Protein AF-A0A501XW94-F1 (afdb_monomer_lite)

Secondary structure (DSSP, 8-state):
---EEEEEESS---HHHHHHHIIIII--S-EEEEE-SSTTEEEEEEE-TTS-EEEEEEEEEE---GGGGGGT-SSEEEEEEE-SHHHHHHHHHHHHTTT-EEESSTTSPPEEPP-

pLDDT: mean 83.93, std 10.68, range [47.69, 95.0]

Radius of gyration: 12.84 Å; chains: 1; bounding box: 30×31×33 Å

Foldseek 3Di:
DFWKKKKKFLDQDDPVRLQVLCCPQQNFPGKDWDDDPDNQWIWIWTAHPVRHIFIKIKRRACCPDPVCVVVVRRGIIMIIGGQDPVNNVSNLSSQQVRQMWIDNGPPGDIDGHHD

Structure (mmCIF, N/CA/C/O backbone):
data_AF-A0A501XW94-F1
#
_entry.id   AF-A0A501XW94-F1
#
loop_
_atom_site.group_PDB
_atom_site.id
_atom_site.type_symbol
_atom_site.label_atom_id
_atom_site.label_alt_id
_atom_site.label_comp_id
_atom_site.label_asym_id
_atom_site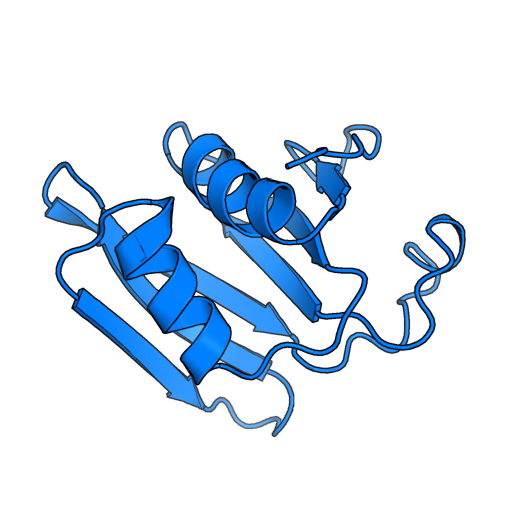.label_entity_id
_atom_site.label_seq_id
_atom_site.pdbx_PDB_ins_code
_atom_site.Cartn_x
_atom_site.Cartn_y
_atom_site.Cartn_z
_atom_site.occupancy
_atom_site.B_iso_or_equiv
_atom_site.auth_seq_id
_atom_site.auth_comp_id
_atom_site.auth_asym_id
_atom_site.auth_atom_id
_atom_site.pdbx_PDB_model_num
ATOM 1 N N . MET A 1 1 ? 7.518 19.339 -2.573 1.00 47.69 1 MET A N 1
ATOM 2 C CA . MET A 1 1 ? 7.553 17.882 -2.785 1.00 47.69 1 MET A CA 1
ATOM 3 C C . MET A 1 1 ? 7.791 17.266 -1.427 1.00 47.69 1 MET A C 1
ATOM 5 O O . MET A 1 1 ? 8.804 17.594 -0.820 1.00 47.69 1 MET A O 1
ATOM 9 N N . GLY A 1 2 ? 6.801 16.547 -0.899 1.00 67.06 2 GLY A N 1
ATOM 10 C CA . GLY A 1 2 ? 6.987 15.739 0.305 1.00 67.06 2 GLY A CA 1
ATOM 11 C C . GLY A 1 2 ? 7.759 14.473 -0.056 1.00 67.06 2 GLY A C 1
ATOM 12 O O . GLY A 1 2 ? 7.734 14.061 -1.213 1.00 67.06 2 GLY A O 1
ATOM 13 N N . LEU A 1 3 ? 8.472 13.902 0.911 1.00 83.81 3 LEU A N 1
ATOM 14 C CA . LEU A 1 3 ? 9.028 12.559 0.765 1.00 83.81 3 LEU A CA 1
ATOM 15 C C . LEU A 1 3 ? 7.862 11.561 0.758 1.00 83.81 3 LEU A C 1
ATOM 17 O O . LEU A 1 3 ? 6.886 11.765 1.479 1.00 83.81 3 LEU A O 1
ATOM 21 N N . GLU A 1 4 ? 7.967 10.493 -0.028 1.00 88.88 4 GLU A N 1
ATOM 22 C CA . GLU A 1 4 ? 6.927 9.465 -0.130 1.00 88.88 4 GLU A CA 1
ATOM 23 C C . GLU A 1 4 ? 7.491 8.073 0.128 1.00 88.88 4 GLU A C 1
ATOM 25 O O . GLU A 1 4 ? 8.434 7.653 -0.544 1.00 88.88 4 GLU A O 1
ATOM 30 N N . THR A 1 5 ? 6.871 7.331 1.041 1.00 91.19 5 THR A N 1
ATOM 31 C CA . THR A 1 5 ? 7.135 5.901 1.221 1.00 91.19 5 THR A CA 1
ATOM 32 C C . THR A 1 5 ? 6.398 5.127 0.140 1.00 91.19 5 THR A C 1
ATOM 34 O O . THR A 1 5 ? 5.197 5.319 -0.046 1.00 91.19 5 THR A O 1
ATOM 37 N N . GLN A 1 6 ? 7.092 4.225 -0.553 1.00 91.62 6 GLN A N 1
ATOM 38 C CA . GLN A 1 6 ? 6.536 3.563 -1.731 1.00 91.62 6 GLN A CA 1
ATOM 39 C C . GLN A 1 6 ? 6.756 2.056 -1.726 1.00 91.62 6 GLN A C 1
ATOM 41 O O . GLN A 1 6 ? 7.757 1.566 -1.199 1.00 91.62 6 GLN A O 1
ATOM 46 N N . ALA A 1 7 ? 5.843 1.331 -2.371 1.00 90.12 7 ALA A N 1
ATOM 47 C CA . ALA A 1 7 ? 6.006 -0.080 -2.688 1.00 90.12 7 ALA A CA 1
ATOM 48 C C . ALA A 1 7 ? 5.629 -0.414 -4.125 1.00 90.12 7 ALA A C 1
ATOM 50 O O . ALA A 1 7 ? 4.660 0.112 -4.661 1.00 90.12 7 ALA A O 1
ATOM 51 N N . VAL A 1 8 ? 6.360 -1.367 -4.698 1.00 89.00 8 VAL A N 1
ATOM 52 C CA . VAL A 1 8 ? 6.045 -1.990 -5.984 1.00 8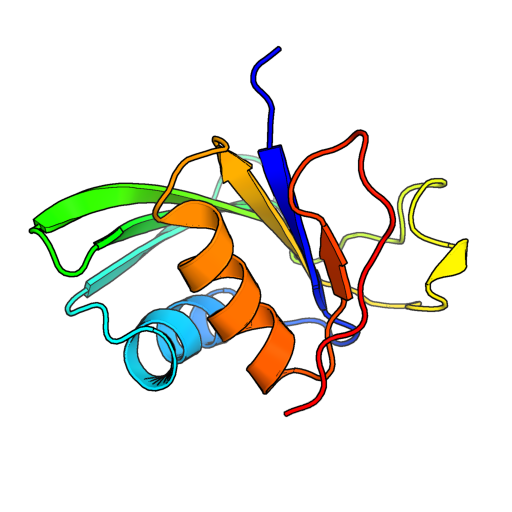9.00 8 VAL A CA 1
ATOM 53 C C . VAL A 1 8 ? 5.716 -3.451 -5.733 1.00 89.00 8 VAL A C 1
ATOM 55 O O . VAL A 1 8 ? 6.544 -4.218 -5.237 1.00 89.00 8 VAL A O 1
ATOM 58 N N . LEU A 1 9 ? 4.493 -3.839 -6.075 1.00 87.25 9 LEU A N 1
ATOM 59 C CA . LEU A 1 9 ? 4.019 -5.209 -5.938 1.00 87.25 9 LEU A CA 1
ATOM 60 C C . LEU A 1 9 ? 4.158 -5.924 -7.289 1.00 87.25 9 LEU A C 1
ATOM 62 O O . LEU A 1 9 ? 3.688 -5.385 -8.290 1.00 87.25 9 LEU A O 1
ATOM 66 N N . PRO A 1 10 ? 4.770 -7.122 -7.349 1.00 76.06 10 PRO A N 1
ATOM 67 C CA . PRO A 1 10 ? 5.082 -7.825 -8.600 1.00 76.06 10 PRO A CA 1
ATOM 68 C C . PRO A 1 10 ? 3.854 -8.422 -9.307 1.00 76.06 10 PRO A C 1
ATOM 70 O O . PRO A 1 10 ? 4.000 -9.097 -10.322 1.00 76.06 10 PRO A O 1
ATOM 73 N N . THR A 1 11 ? 2.658 -8.212 -8.760 1.00 76.19 11 THR A N 1
ATOM 74 C CA . THR A 1 11 ? 1.384 -8.663 -9.319 1.00 76.19 11 THR A CA 1
ATOM 75 C C . THR A 1 11 ? 0.415 -7.496 -9.383 1.00 76.19 11 THR A C 1
ATOM 77 O O . THR A 1 11 ? 0.357 -6.702 -8.442 1.00 76.19 11 THR A O 1
ATOM 80 N N . HIS A 1 12 ? -0.412 -7.462 -10.425 1.00 79.12 12 HIS A N 1
ATOM 81 C CA . HIS A 1 12 ? -1.565 -6.572 -10.490 1.00 79.12 12 HIS A CA 1
ATOM 82 C C . HIS A 1 12 ? -2.552 -6.911 -9.362 1.00 79.12 12 HIS A C 1
ATOM 84 O O . HIS A 1 12 ? -3.175 -7.975 -9.374 1.00 79.12 12 HIS A O 1
ATOM 90 N N . LEU A 1 13 ? -2.678 -6.029 -8.369 1.00 83.62 13 LEU A N 1
ATOM 91 C CA . LEU A 1 13 ? -3.698 -6.142 -7.332 1.00 83.62 13 LEU A CA 1
ATOM 92 C C . LEU A 1 13 ? -4.925 -5.324 -7.706 1.00 83.62 13 LEU A C 1
ATOM 94 O O . LEU A 1 13 ? -4.814 -4.192 -8.173 1.00 83.62 13 LEU A O 1
ATOM 98 N N . SER A 1 14 ? -6.108 -5.869 -7.423 1.00 88.50 14 SER A N 1
ATOM 99 C CA . SER A 1 14 ? -7.317 -5.055 -7.427 1.00 88.50 14 SER A CA 1
ATOM 100 C C . SER A 1 14 ? -7.326 -4.117 -6.218 1.00 88.50 14 SER A C 1
ATOM 102 O O . SER A 1 14 ? -6.714 -4.389 -5.181 1.00 88.50 14 SER A O 1
ATOM 104 N N . VAL A 1 15 ? -8.082 -3.021 -6.302 1.00 90.06 15 VAL A N 1
ATOM 105 C CA . VAL A 1 15 ? -8.232 -2.113 -5.158 1.00 90.06 15 VAL A CA 1
ATOM 106 C C . VAL A 1 15 ? -8.888 -2.805 -3.953 1.00 90.06 15 VAL A C 1
ATOM 108 O O . VAL A 1 15 ? -8.576 -2.503 -2.802 1.00 90.06 15 VAL A O 1
ATOM 111 N N . GLN A 1 16 ? -9.737 -3.806 -4.202 1.00 91.25 16 GLN A N 1
ATOM 112 C CA . GLN A 1 16 ? -10.334 -4.638 -3.161 1.00 91.25 16 GLN A CA 1
ATOM 113 C C . GLN A 1 16 ? -9.282 -5.491 -2.440 1.00 91.25 16 GLN A C 1
ATOM 115 O O . GLN A 1 16 ? -9.354 -5.623 -1.216 1.00 91.25 16 GLN A O 1
ATOM 120 N N . ASP A 1 17 ? -8.290 -6.021 -3.162 1.00 90.25 17 ASP A N 1
ATOM 121 C CA . ASP A 1 17 ? -7.180 -6.769 -2.564 1.00 90.25 17 AS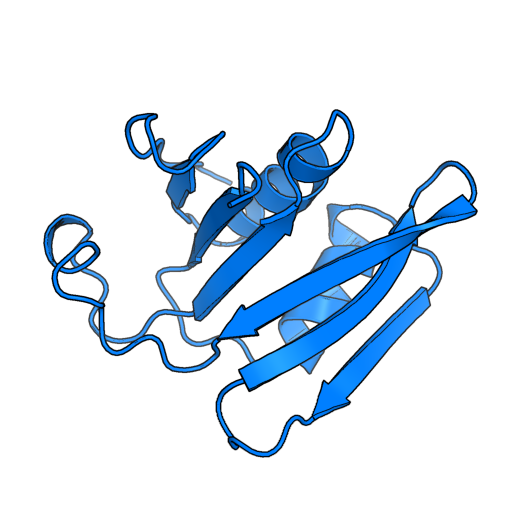P A CA 1
ATOM 122 C C . ASP A 1 17 ? -6.315 -5.865 -1.685 1.00 90.25 17 ASP A C 1
ATOM 124 O O . ASP A 1 17 ? -5.924 -6.270 -0.589 1.00 90.25 17 ASP A O 1
ATOM 128 N N . ILE A 1 18 ? -6.066 -4.624 -2.120 1.00 90.81 18 ILE A N 1
ATOM 129 C CA . ILE A 1 18 ? -5.334 -3.619 -1.334 1.00 90.81 18 ILE A CA 1
ATOM 130 C C . ILE A 1 18 ? -6.076 -3.340 -0.019 1.00 90.81 18 ILE A C 1
ATOM 132 O O . ILE A 1 18 ? -5.499 -3.500 1.058 1.00 90.81 18 ILE A O 1
ATOM 136 N N . CYS A 1 19 ? -7.375 -3.022 -0.076 1.00 91.94 19 CYS A N 1
ATOM 137 C CA . CYS A 1 19 ? -8.200 -2.817 1.120 1.00 91.94 19 CYS A CA 1
ATOM 138 C C . CYS A 1 19 ? -8.262 -4.068 2.011 1.00 91.94 19 CYS A C 1
ATOM 140 O O . CYS A 1 19 ? -8.258 -3.972 3.239 1.00 91.94 19 CYS A O 1
ATOM 142 N N . SER A 1 20 ? -8.327 -5.265 1.421 1.00 90.75 20 SER A N 1
ATOM 143 C CA . SER A 1 20 ? -8.305 -6.515 2.183 1.00 90.75 20 SER A CA 1
ATOM 144 C C . SER A 1 20 ? -6.983 -6.688 2.926 1.00 90.75 20 SER A C 1
ATOM 146 O O . SER A 1 20 ? -6.998 -6.991 4.114 1.00 90.75 20 SER A O 1
ATOM 148 N N . ARG A 1 21 ? -5.848 -6.442 2.265 1.00 90.06 21 ARG A N 1
ATOM 149 C CA . ARG A 1 21 ? -4.512 -6.549 2.867 1.00 90.06 21 ARG A CA 1
ATOM 150 C C . ARG A 1 21 ? -4.277 -5.500 3.948 1.00 90.06 21 ARG A C 1
ATOM 152 O O . ARG A 1 21 ? -3.662 -5.823 4.960 1.00 90.06 21 ARG A O 1
ATOM 159 N N . LEU A 1 22 ? -4.808 -4.287 3.798 1.00 90.88 22 LEU A N 1
ATOM 160 C CA . LEU A 1 22 ? -4.803 -3.295 4.877 1.00 90.88 22 LEU A CA 1
ATOM 161 C C . LEU A 1 22 ? -5.527 -3.833 6.119 1.00 90.88 22 LEU A C 1
ATOM 163 O O . LEU A 1 22 ? -5.007 -3.736 7.231 1.00 90.88 22 LEU A O 1
ATOM 167 N N . ARG A 1 23 ? -6.692 -4.464 5.940 1.00 90.12 23 ARG A N 1
ATOM 168 C CA . ARG A 1 23 ? -7.476 -5.024 7.053 1.00 90.12 23 ARG A CA 1
ATOM 169 C C . ARG A 1 23 ? -6.821 -6.250 7.682 1.00 90.12 23 ARG A C 1
ATOM 171 O O . ARG A 1 23 ? -6.734 -6.333 8.899 1.00 90.12 23 ARG A O 1
ATOM 178 N N . THR A 1 24 ? -6.336 -7.196 6.880 1.00 88.00 24 THR A N 1
ATOM 179 C CA . THR A 1 24 ? -5.804 -8.469 7.396 1.00 88.00 24 THR A CA 1
ATOM 180 C C . THR A 1 24 ? -4.323 -8.413 7.762 1.00 88.00 24 THR A C 1
ATOM 182 O O . THR A 1 24 ? -3.904 -9.105 8.682 1.00 88.00 24 THR A O 1
ATOM 185 N N . GLY A 1 25 ? -3.521 -7.638 7.030 1.00 84.00 25 GLY A N 1
ATOM 186 C CA . GLY A 1 25 ? -2.070 -7.541 7.204 1.00 84.00 25 GLY A CA 1
ATOM 187 C C . GLY A 1 25 ? -1.652 -6.399 8.126 1.00 84.00 25 GLY A C 1
ATOM 188 O O . GLY A 1 25 ? -0.826 -6.597 9.013 1.00 84.00 25 GLY A O 1
ATOM 189 N N . TYR A 1 26 ? -2.242 -5.212 7.954 1.00 88.25 26 TYR A N 1
ATOM 190 C CA . TYR A 1 26 ? -1.938 -4.061 8.809 1.00 88.25 26 TYR A CA 1
ATOM 191 C C . TYR A 1 26 ? -2.912 -3.914 9.992 1.00 88.25 26 TYR A C 1
ATOM 193 O O . TYR A 1 26 ? -2.513 -3.419 11.047 1.00 88.25 26 TYR A O 1
ATOM 201 N N . GLY A 1 27 ? -4.141 -4.425 9.887 1.00 88.81 27 GLY A N 1
ATOM 202 C CA . GLY A 1 27 ? -5.113 -4.424 10.985 1.00 88.81 27 GLY A CA 1
ATOM 203 C C . GLY A 1 27 ? -5.974 -3.164 11.066 1.00 88.81 27 GLY A C 1
ATOM 204 O O . GLY A 1 27 ? -6.389 -2.803 12.163 1.00 88.81 27 GLY A O 1
ATOM 205 N N . VAL A 1 28 ? -6.220 -2.479 9.943 1.00 89.81 28 VAL A N 1
ATOM 206 C CA . VAL A 1 28 ? -7.172 -1.351 9.922 1.00 89.81 28 VAL A CA 1
ATOM 207 C C . VAL A 1 28 ? -8.601 -1.859 10.089 1.00 89.81 28 VAL A C 1
ATOM 209 O O . VAL A 1 28 ? -8.944 -2.932 9.585 1.00 89.81 28 VAL A O 1
ATOM 212 N N . ALA A 1 29 ? -9.442 -1.088 10.777 1.00 86.50 29 ALA A N 1
ATOM 213 C CA . ALA A 1 29 ? -10.852 -1.430 10.952 1.00 86.50 29 ALA A CA 1
ATOM 214 C C . ALA A 1 29 ? -11.653 -1.198 9.663 1.00 86.50 29 ALA A C 1
ATOM 216 O O . ALA A 1 29 ? -12.457 -2.047 9.269 1.00 86.50 29 ALA A O 1
ATOM 217 N N . ASP A 1 30 ? -11.390 -0.078 8.988 1.00 88.12 30 ASP A N 1
ATOM 218 C CA . ASP A 1 30 ? -12.046 0.291 7.742 1.00 88.12 30 ASP A CA 1
ATOM 219 C C . ASP A 1 30 ? -11.048 0.876 6.736 1.00 88.12 30 ASP A C 1
ATOM 221 O O . ASP A 1 30 ? -10.057 1.506 7.106 1.00 88.12 30 ASP A O 1
ATOM 225 N N . ALA A 1 31 ? -11.304 0.618 5.456 1.00 91.88 31 ALA A N 1
ATOM 226 C CA . ALA A 1 31 ? -10.519 1.123 4.339 1.00 91.88 31 ALA A CA 1
ATOM 227 C C . ALA A 1 31 ? -11.443 1.337 3.141 1.00 91.88 31 ALA A C 1
ATOM 229 O O . ALA A 1 31 ? -11.977 0.378 2.573 1.00 91.88 31 ALA A O 1
ATOM 230 N N . THR A 1 32 ? -11.599 2.593 2.734 1.00 93.56 32 THR A N 1
ATOM 231 C CA . THR A 1 32 ? -12.469 2.991 1.630 1.00 93.56 32 THR A CA 1
ATOM 232 C C . THR A 1 32 ? -11.637 3.411 0.433 1.00 93.56 32 THR A C 1
ATOM 234 O O . THR A 1 32 ? -10.796 4.299 0.518 1.00 93.56 32 THR A O 1
ATOM 237 N N . ALA A 1 33 ? -11.907 2.795 -0.712 1.00 93.25 33 ALA A N 1
ATOM 238 C CA . ALA A 1 33 ? -11.279 3.157 -1.969 1.00 93.25 33 ALA A CA 1
ATOM 239 C C . ALA A 1 33 ? -12.159 4.119 -2.772 1.00 93.25 33 ALA A C 1
ATOM 241 O O . ALA A 1 33 ? -13.355 3.882 -2.963 1.00 93.25 33 ALA A O 1
ATOM 242 N N . ARG A 1 34 ? -11.552 5.177 -3.305 1.00 93.56 34 ARG A N 1
ATOM 243 C CA . ARG A 1 34 ? -12.181 6.149 -4.196 1.00 93.56 34 ARG A CA 1
ATOM 244 C C . ARG A 1 34 ? -11.472 6.153 -5.541 1.00 93.56 34 ARG A C 1
ATOM 246 O O . ARG A 1 34 ? -10.261 6.353 -5.624 1.00 93.56 34 ARG A O 1
ATOM 253 N N . ALA A 1 35 ? -12.254 5.962 -6.598 1.00 89.31 35 ALA A N 1
ATOM 254 C CA . ALA A 1 35 ? -11.762 6.096 -7.959 1.00 89.31 35 ALA A CA 1
ATOM 255 C C . ALA A 1 35 ? -11.386 7.553 -8.235 1.00 89.31 35 ALA A C 1
ATOM 257 O O . ALA A 1 35 ? -12.100 8.481 -7.837 1.00 89.31 35 ALA A O 1
ATOM 258 N N . THR A 1 36 ? -10.288 7.755 -8.954 1.00 88.00 36 THR A N 1
ATOM 259 C CA . THR A 1 36 ? -9.938 9.073 -9.485 1.00 88.00 36 THR A CA 1
ATOM 260 C C . THR A 1 36 ? -10.428 9.214 -10.928 1.00 88.00 36 THR A C 1
ATOM 262 O O . THR A 1 36 ? -11.200 8.398 -11.430 1.00 88.00 36 THR A O 1
ATOM 265 N N . ARG A 1 37 ? -10.011 10.282 -11.621 1.00 82.56 37 ARG A N 1
ATOM 266 C CA . ARG A 1 37 ? -10.346 10.483 -13.042 1.00 82.56 37 ARG A CA 1
ATOM 267 C C . ARG A 1 37 ? -9.706 9.438 -13.962 1.00 82.56 37 ARG A C 1
ATOM 269 O O . ARG A 1 37 ? -10.157 9.297 -15.095 1.00 82.56 37 ARG A O 1
ATOM 276 N N . THR A 1 38 ?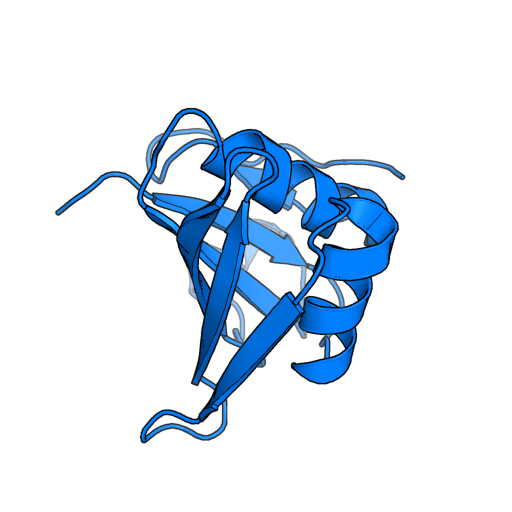 -8.682 8.734 -13.486 1.00 82.31 38 THR A N 1
ATOM 277 C CA . THR A 1 38 ? -7.968 7.696 -14.231 1.00 82.31 38 THR A CA 1
ATOM 278 C C . THR A 1 38 ? -8.373 6.331 -13.686 1.00 82.31 38 THR A C 1
ATOM 280 O O . THR A 1 38 ? -8.346 6.126 -12.476 1.00 82.31 38 THR A O 1
ATOM 283 N N . SER A 1 39 ? -8.720 5.388 -14.568 1.00 79.62 39 SER A N 1
ATOM 284 C CA . SER A 1 39 ? -9.167 4.031 -14.200 1.00 79.62 39 SER A CA 1
ATOM 285 C C . SER A 1 39 ? -8.163 3.262 -13.343 1.00 79.62 39 SER A C 1
ATOM 287 O O . SER A 1 39 ? -8.552 2.437 -12.518 1.00 79.62 39 SER A O 1
ATOM 289 N N . ASP A 1 40 ? -6.881 3.558 -13.532 1.00 85.31 40 ASP A N 1
ATOM 290 C CA . ASP A 1 40 ? -5.772 2.858 -12.892 1.00 85.31 40 ASP A CA 1
ATOM 291 C C . ASP A 1 40 ? -5.288 3.535 -11.611 1.00 85.31 40 ASP A C 1
ATOM 293 O O . ASP A 1 40 ? -4.459 2.961 -10.916 1.00 85.31 40 ASP A O 1
ATOM 297 N N . TYR A 1 41 ? -5.788 4.732 -11.287 1.00 89.12 41 TYR A N 1
ATOM 298 C CA . TYR A 1 41 ? -5.386 5.469 -10.094 1.00 89.12 41 TYR A CA 1
ATOM 299 C C . TYR A 1 41 ? -6.540 5.561 -9.098 1.00 89.12 41 TYR A C 1
ATOM 301 O O . TYR A 1 41 ? -7.618 6.089 -9.397 1.00 89.12 41 TYR A O 1
ATOM 309 N N . TRP A 1 42 ? -6.285 5.058 -7.899 1.00 93.00 42 TRP A N 1
ATOM 310 C CA . TRP A 1 42 ? -7.215 4.996 -6.789 1.00 93.00 42 TRP A CA 1
ATOM 311 C C . TRP A 1 42 ? -6.598 5.631 -5.553 1.00 93.00 42 TRP A C 1
ATOM 313 O O . TRP A 1 42 ? -5.404 5.500 -5.305 1.00 93.00 42 TRP A O 1
ATOM 323 N N . ILE A 1 43 ? -7.444 6.284 -4.766 1.00 93.88 43 ILE A N 1
ATOM 324 C CA . ILE A 1 43 ? -7.084 6.798 -3.449 1.00 93.88 43 ILE A CA 1
ATOM 325 C C . ILE A 1 43 ? -7.748 5.891 -2.420 1.00 93.88 43 ILE A C 1
ATOM 327 O O . ILE A 1 43 ? -8.957 5.669 -2.490 1.00 93.88 43 ILE A O 1
ATOM 331 N N . VAL A 1 44 ? -6.974 5.352 -1.487 1.00 95.00 44 VAL A N 1
ATOM 332 C CA . VAL A 1 44 ? -7.470 4.521 -0.390 1.00 95.00 44 VAL A CA 1
ATOM 333 C C . VAL A 1 44 ? -7.348 5.307 0.907 1.00 95.00 44 VAL A C 1
ATOM 335 O O . VAL A 1 44 ? -6.245 5.569 1.382 1.00 95.00 44 VAL A O 1
ATOM 338 N N . ASP A 1 45 ? -8.490 5.674 1.477 1.00 94.50 45 ASP A N 1
ATOM 339 C CA . ASP A 1 45 ? -8.578 6.327 2.779 1.00 94.50 45 ASP A CA 1
ATOM 340 C C . ASP A 1 45 ? -8.807 5.272 3.863 1.00 94.50 45 ASP A C 1
ATOM 342 O O . ASP A 1 45 ? -9.649 4.380 3.715 1.00 94.50 45 ASP A O 1
ATOM 346 N N . PHE A 1 46 ? -8.073 5.369 4.964 1.00 93.69 46 PHE A N 1
ATOM 347 C CA . PHE A 1 46 ? -8.233 4.484 6.116 1.00 93.69 46 PHE A CA 1
ATOM 348 C C . PHE A 1 46 ? -7.820 5.194 7.402 1.00 93.69 46 PHE A C 1
ATOM 350 O O . PHE A 1 46 ? -7.096 6.187 7.371 1.00 93.69 46 PHE A O 1
ATOM 357 N N . GLU A 1 47 ? -8.258 4.666 8.537 1.00 92.38 47 GLU A N 1
ATOM 358 C CA . GLU A 1 47 ? -7.767 5.084 9.851 1.00 92.38 47 GLU A CA 1
ATOM 359 C C . GLU A 1 47 ? -6.665 4.119 10.292 1.00 92.38 47 GLU A C 1
ATOM 361 O O . GLU A 1 47 ? -6.815 2.894 10.185 1.00 92.38 47 GLU A O 1
ATOM 366 N N . ASP A 1 48 ? -5.529 4.655 10.744 1.00 88.38 48 ASP A N 1
ATOM 367 C CA . ASP A 1 48 ? -4.481 3.817 11.322 1.00 88.38 48 ASP A CA 1
ATOM 368 C C . ASP A 1 48 ? -4.887 3.269 12.704 1.00 88.38 48 ASP A C 1
ATOM 370 O O . ASP A 1 48 ? -6.001 3.467 13.191 1.00 88.38 48 ASP A O 1
ATOM 374 N N . ARG A 1 49 ? -3.988 2.513 13.342 1.00 83.25 49 ARG A N 1
ATOM 375 C CA . ARG A 1 49 ? -4.274 1.866 14.632 1.00 83.25 49 ARG A CA 1
ATOM 376 C C . ARG A 1 49 ? -4.499 2.860 15.775 1.00 83.25 49 ARG A C 1
ATOM 378 O O . ARG A 1 49 ? -5.084 2.473 16.784 1.00 83.25 49 ARG A O 1
ATOM 385 N N . ASP A 1 50 ? -4.040 4.096 15.614 1.00 85.19 50 ASP A N 1
ATOM 386 C CA . ASP A 1 50 ? -4.212 5.190 16.564 1.00 85.19 50 ASP A CA 1
ATOM 387 C C . ASP A 1 50 ? -5.456 6.042 16.235 1.00 85.19 50 ASP A C 1
ATOM 389 O O . ASP A 1 50 ? -5.784 6.968 16.976 1.00 85.19 50 ASP A O 1
ATOM 393 N N . GLY A 1 51 ? -6.187 5.701 15.165 1.00 85.44 51 GLY A N 1
ATOM 394 C CA . GLY A 1 51 ? -7.376 6.419 14.702 1.00 85.44 51 GLY A CA 1
ATOM 395 C C . GLY A 1 51 ? -7.059 7.636 13.833 1.00 85.44 51 GLY A C 1
ATOM 396 O O . GLY A 1 51 ? -7.952 8.431 13.548 1.00 85.44 51 GLY A O 1
ATOM 397 N N . GLU A 1 52 ? -5.805 7.806 13.410 1.00 88.62 52 GLU A N 1
ATOM 398 C CA . GLU A 1 52 ? -5.418 8.937 12.571 1.00 88.62 52 GLU A CA 1
ATOM 399 C C . GLU A 1 52 ? -5.761 8.657 11.100 1.00 88.62 52 GLU A C 1
ATOM 401 O O . GLU A 1 52 ? -5.449 7.573 10.588 1.00 88.62 52 GLU A O 1
ATOM 406 N N . PRO A 1 53 ? -6.367 9.620 10.383 1.00 90.19 53 PRO A N 1
ATOM 407 C CA . PRO A 1 53 ? -6.712 9.445 8.982 1.00 90.19 53 PRO A CA 1
ATOM 408 C C . PRO A 1 53 ? -5.449 9.385 8.122 1.00 90.19 53 PRO A C 1
ATOM 410 O O . PRO A 1 53 ? -4.543 10.218 8.226 1.00 90.19 53 PRO A O 1
ATOM 413 N N . ARG A 1 54 ? -5.406 8.402 7.228 1.00 92.00 54 ARG A N 1
ATOM 414 C CA . ARG A 1 54 ? -4.314 8.159 6.290 1.00 92.00 54 ARG A CA 1
ATOM 415 C C . ARG A 1 54 ? -4.846 8.017 4.877 1.00 92.00 54 ARG A C 1
ATOM 417 O O . ARG A 1 54 ? -5.971 7.576 4.651 1.00 92.00 54 ARG A O 1
ATOM 424 N N . VAL A 1 55 ? -3.979 8.368 3.937 1.00 93.25 55 VAL A N 1
ATOM 425 C CA . VAL A 1 55 ? -4.238 8.278 2.506 1.00 93.25 55 VAL A CA 1
ATOM 426 C C . VAL A 1 55 ? -3.132 7.449 1.871 1.00 93.25 55 VAL A C 1
ATOM 428 O O . VAL A 1 55 ? -1.951 7.672 2.137 1.00 93.25 55 VAL A O 1
ATOM 431 N N . LEU A 1 56 ? -3.539 6.474 1.067 1.00 94.12 56 LEU A N 1
ATOM 432 C CA . LEU A 1 56 ? -2.679 5.624 0.258 1.00 94.12 56 LEU A CA 1
ATOM 433 C C . LEU A 1 56 ? -3.056 5.798 -1.208 1.00 94.12 56 LEU A C 1
ATOM 435 O O . LEU A 1 56 ? -4.180 5.499 -1.614 1.00 94.12 56 LEU A O 1
ATOM 439 N N . ASP A 1 57 ? -2.090 6.228 -1.999 1.00 92.94 57 ASP A N 1
ATOM 440 C CA . ASP A 1 57 ? -2.213 6.329 -3.441 1.00 92.94 57 ASP A CA 1
ATOM 441 C C . ASP A 1 57 ? -1.885 4.973 -4.065 1.00 92.94 57 ASP A C 1
ATOM 443 O O . ASP A 1 57 ? -0.827 4.390 -3.816 1.00 92.94 57 ASP A O 1
ATOM 447 N N . ALA A 1 58 ? -2.811 4.449 -4.864 1.00 91.06 58 ALA A N 1
ATOM 448 C CA . ALA A 1 58 ? -2.709 3.142 -5.494 1.00 91.06 58 ALA A CA 1
ATOM 449 C C . ALA A 1 58 ? -2.814 3.265 -7.015 1.00 91.06 58 ALA A C 1
ATOM 451 O O . ALA A 1 58 ? -3.866 3.594 -7.565 1.00 91.06 58 ALA A O 1
ATOM 452 N N . PHE A 1 59 ? -1.722 2.944 -7.699 1.00 89.75 59 PHE A N 1
ATOM 453 C CA . PHE A 1 59 ? -1.647 2.860 -9.150 1.00 89.75 59 PHE A CA 1
ATOM 454 C C . PHE A 1 59 ? -1.661 1.384 -9.546 1.00 89.75 59 PHE A C 1
ATOM 456 O O . PHE A 1 59 ? -0.658 0.685 -9.422 1.00 89.75 59 PHE A O 1
ATOM 463 N N . LEU A 1 60 ? -2.820 0.898 -9.990 1.00 86.75 60 LEU A N 1
ATOM 464 C CA . LEU A 1 60 ? -3.065 -0.524 -10.251 1.00 86.75 60 LEU A CA 1
ATOM 465 C C . LEU A 1 60 ? -2.275 -1.029 -11.460 1.00 86.75 60 LEU A C 1
ATOM 467 O O . LEU A 1 60 ? -1.809 -2.163 -11.458 1.00 86.75 60 LEU A O 1
ATOM 471 N N . ASN A 1 61 ? -2.107 -0.164 -12.461 1.00 79.00 61 ASN A N 1
ATOM 472 C CA . ASN A 1 61 ? -1.298 -0.411 -13.645 1.00 79.00 61 ASN A CA 1
ATOM 473 C C . ASN A 1 61 ? -0.131 0.570 -13.690 1.00 79.00 61 ASN A C 1
ATOM 475 O O . ASN A 1 61 ? -0.138 1.531 -14.462 1.00 79.00 61 ASN A O 1
ATOM 479 N N . SER A 1 62 ? 0.904 0.312 -12.895 1.00 64.88 62 SER A N 1
ATOM 480 C CA . SER A 1 62 ? 2.218 0.848 -13.221 1.00 64.88 62 SER A CA 1
ATOM 481 C C . SER A 1 62 ? 2.834 -0.070 -14.270 1.00 64.88 62 SER A C 1
ATOM 483 O O . SER A 1 62 ? 3.578 -0.994 -13.941 1.00 64.88 62 SER A O 1
ATOM 485 N N . TYR A 1 63 ? 2.517 0.164 -15.553 1.00 59.44 63 TYR A N 1
ATOM 486 C CA . TYR A 1 63 ? 3.463 -0.193 -16.616 1.00 59.44 63 TYR A CA 1
ATOM 487 C C . TYR A 1 63 ? 4.748 0.485 -16.201 1.00 59.44 63 TYR A C 1
ATOM 489 O O . TYR A 1 63 ? 4.777 1.714 -16.198 1.00 59.44 63 TYR A O 1
ATOM 497 N N . ALA A 1 64 ? 5.688 -0.311 -15.690 1.00 53.28 64 ALA A N 1
ATOM 498 C CA . ALA A 1 64 ? 6.826 0.152 -14.925 1.00 53.28 64 ALA A CA 1
ATOM 499 C C . ALA A 1 64 ? 7.313 1.490 -15.488 1.00 53.28 64 ALA A C 1
ATOM 501 O O . ALA A 1 64 ? 7.821 1.527 -16.614 1.00 53.28 64 ALA A O 1
ATOM 502 N N . SER A 1 65 ? 7.095 2.576 -14.723 1.00 55.00 65 SER A N 1
ATOM 503 C CA . SER A 1 65 ? 7.819 3.839 -14.919 1.00 55.00 65 SER A CA 1
ATOM 504 C C . SER A 1 65 ? 9.264 3.476 -15.233 1.00 55.00 65 SER A C 1
ATOM 506 O O . SER A 1 65 ? 9.741 2.451 -14.739 1.00 55.00 65 SER A O 1
ATOM 508 N N . GLU A 1 66 ? 9.976 4.256 -16.041 1.00 55.50 66 GLU A N 1
ATOM 509 C CA . GLU A 1 66 ? 11.376 3.942 -16.372 1.00 55.50 66 GLU A CA 1
ATOM 510 C C . GLU A 1 66 ? 12.211 3.633 -15.104 1.00 55.50 66 GLU A C 1
ATOM 512 O O . GLU A 1 66 ? 13.065 2.751 -15.134 1.00 55.50 66 GLU A O 1
ATOM 517 N N . ASP A 1 67 ? 11.840 4.229 -13.964 1.00 58.59 67 ASP A N 1
ATOM 518 C CA . ASP A 1 67 ? 12.381 3.989 -12.616 1.00 58.59 67 ASP A CA 1
ATOM 519 C C . ASP A 1 67 ? 12.149 2.583 -12.015 1.00 58.59 67 ASP A C 1
ATOM 521 O O . ASP A 1 67 ? 12.767 2.230 -11.017 1.00 58.59 67 ASP A O 1
ATOM 525 N N . TYR A 1 68 ? 11.227 1.780 -12.547 1.00 65.12 68 TYR A N 1
ATOM 526 C CA . TYR A 1 68 ? 10.805 0.493 -11.968 1.00 65.12 68 TYR A CA 1
ATOM 527 C C . TYR A 1 68 ? 11.088 -0.697 -12.890 1.00 65.12 68 TYR A C 1
ATOM 529 O O . TYR A 1 68 ? 10.897 -1.847 -12.487 1.00 65.12 68 TYR A O 1
ATOM 537 N N . GLN A 1 69 ? 11.567 -0.454 -14.117 1.00 60.00 69 GLN A N 1
ATOM 538 C CA . GLN A 1 69 ? 11.963 -1.522 -15.043 1.00 60.00 69 GLN A CA 1
ATOM 539 C C . GLN A 1 69 ? 13.102 -2.377 -14.471 1.00 60.00 69 GLN A C 1
ATOM 541 O O . GLN A 1 69 ? 13.157 -3.582 -14.724 1.00 60.00 69 GLN A O 1
ATOM 546 N N . GLU A 1 70 ? 13.963 -1.784 -13.637 1.00 64.00 70 GLU A N 1
ATOM 547 C CA . GLU A 1 70 ? 15.041 -2.483 -12.927 1.00 64.00 70 GLU A CA 1
ATOM 548 C C . GLU A 1 70 ? 14.537 -3.548 -11.936 1.00 64.00 70 GLU A C 1
ATOM 550 O O . GLU A 1 70 ? 15.265 -4.487 -11.615 1.00 64.00 70 GLU A O 1
ATOM 555 N N . LEU A 1 71 ? 13.273 -3.456 -11.503 1.00 69.25 71 LEU A N 1
ATOM 556 C CA . LEU A 1 71 ? 12.646 -4.421 -10.595 1.00 69.25 71 LEU A CA 1
ATOM 557 C C . LEU A 1 71 ? 12.062 -5.640 -11.331 1.00 69.25 71 LEU A C 1
ATOM 559 O O . LEU A 1 71 ? 11.638 -6.600 -10.685 1.00 69.25 71 LEU A O 1
ATOM 563 N N . GLY A 1 72 ? 12.043 -5.627 -12.671 1.00 59.97 72 GLY A N 1
ATOM 564 C CA . GLY A 1 72 ? 11.619 -6.757 -13.504 1.00 59.97 72 GLY A CA 1
ATOM 565 C C . GLY A 1 72 ? 10.121 -7.085 -13.455 1.00 59.97 72 GLY A C 1
A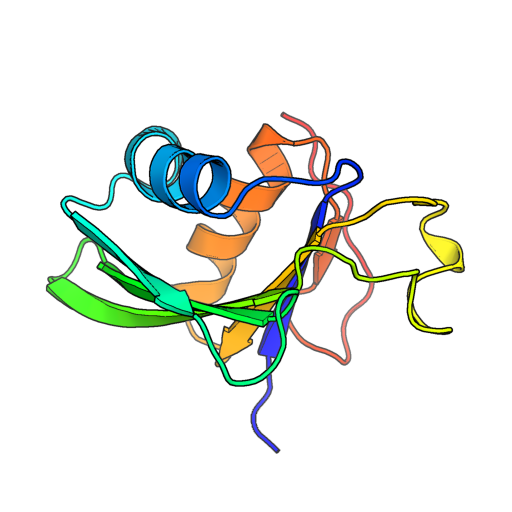TOM 566 O O . GLY A 1 72 ? 9.728 -8.174 -13.875 1.00 59.97 72 GLY A O 1
ATOM 567 N N . ALA A 1 73 ? 9.279 -6.181 -12.946 1.00 61.28 73 ALA A N 1
ATOM 568 C CA . ALA A 1 73 ? 7.837 -6.391 -12.844 1.00 61.28 73 ALA A CA 1
ATOM 569 C C . ALA A 1 73 ? 7.117 -5.876 -14.105 1.00 61.28 73 ALA A C 1
ATOM 571 O O . ALA A 1 73 ? 7.006 -4.671 -14.320 1.00 61.28 73 ALA A O 1
ATOM 572 N N . ALA A 1 74 ? 6.646 -6.794 -14.955 1.00 59.84 74 ALA A N 1
ATOM 573 C CA . ALA A 1 74 ? 5.944 -6.458 -16.201 1.00 59.84 74 ALA A CA 1
ATOM 574 C C . ALA A 1 74 ? 4.523 -5.909 -15.960 1.00 59.84 74 ALA A C 1
ATOM 576 O O . ALA A 1 74 ? 4.076 -5.025 -16.686 1.00 59.84 74 ALA A O 1
ATOM 577 N N . GLU A 1 75 ? 3.846 -6.397 -14.915 1.00 72.25 75 GLU A N 1
ATOM 578 C CA . GLU A 1 75 ? 2.546 -5.921 -14.433 1.00 72.25 75 GLU A CA 1
ATOM 579 C C . GLU A 1 75 ? 2.656 -5.699 -12.926 1.00 72.25 75 GLU A C 1
ATOM 581 O O . GLU A 1 75 ? 2.787 -6.653 -12.158 1.00 72.25 75 GLU A O 1
ATOM 586 N N . SER A 1 76 ? 2.656 -4.438 -12.501 1.00 79.56 76 SER A N 1
ATOM 587 C CA . SER A 1 76 ? 2.864 -4.090 -11.099 1.00 79.56 76 SER A CA 1
ATOM 588 C C . SER A 1 76 ? 1.845 -3.088 -10.595 1.00 79.56 76 SER A C 1
ATOM 590 O O . SER A 1 76 ? 1.298 -2.287 -11.356 1.00 79.56 76 SER A O 1
ATOM 592 N N . THR A 1 77 ? 1.610 -3.153 -9.289 1.00 87.44 77 THR A N 1
ATOM 593 C CA . THR A 1 77 ? 0.860 -2.142 -8.553 1.00 87.44 77 THR A CA 1
ATOM 594 C C . THR A 1 77 ? 1.844 -1.294 -7.761 1.00 87.44 77 THR A C 1
ATOM 596 O O . THR A 1 77 ? 2.590 -1.826 -6.933 1.00 87.44 77 THR A O 1
ATOM 599 N N . LEU A 1 78 ? 1.834 0.016 -8.007 1.00 89.56 78 LEU A N 1
ATOM 600 C CA . LEU A 1 78 ? 2.585 0.992 -7.227 1.00 89.56 78 LEU A CA 1
ATOM 601 C C . LEU A 1 78 ? 1.687 1.544 -6.124 1.00 89.56 78 LEU A C 1
ATOM 603 O O . LEU A 1 78 ? 0.555 1.966 -6.356 1.00 89.56 78 LEU A O 1
ATOM 607 N N . LEU A 1 79 ? 2.235 1.555 -4.922 1.00 91.06 79 LEU A N 1
ATOM 608 C CA . LEU A 1 79 ? 1.631 2.101 -3.726 1.00 91.06 79 LEU A CA 1
ATOM 609 C C . LEU A 1 79 ? 2.497 3.251 -3.230 1.00 91.06 79 LEU A C 1
ATOM 611 O O . LEU A 1 79 ? 3.715 3.090 -3.150 1.00 91.06 79 LEU A O 1
ATOM 615 N N . SER A 1 80 ? 1.887 4.380 -2.886 1.00 92.00 80 SER A N 1
ATOM 616 C CA . SER A 1 80 ? 2.590 5.547 -2.352 1.00 92.00 80 SER A CA 1
ATOM 617 C C . SER A 1 80 ? 1.834 6.167 -1.183 1.00 92.00 80 SER A C 1
ATOM 619 O O . SER A 1 80 ? 0.605 6.196 -1.163 1.00 92.00 80 SER A O 1
ATOM 621 N N . MET A 1 81 ? 2.572 6.642 -0.187 1.00 92.69 81 MET A N 1
ATOM 622 C CA . MET A 1 81 ? 2.046 7.376 0.959 1.00 92.69 81 MET A CA 1
ATOM 623 C C . MET A 1 81 ? 2.995 8.506 1.328 1.00 92.69 81 MET A C 1
ATOM 625 O O . MET A 1 81 ? 4.213 8.346 1.235 1.00 92.69 81 MET A O 1
ATOM 629 N N . GLU A 1 82 ? 2.452 9.603 1.855 1.00 90.00 82 GLU A N 1
ATOM 630 C CA . GLU A 1 82 ? 3.273 10.645 2.472 1.00 90.00 82 GLU A CA 1
ATOM 631 C C . GLU A 1 82 ? 4.180 10.037 3.555 1.00 90.00 82 GLU A C 1
ATOM 633 O O . GLU A 1 82 ? 3.736 9.257 4.408 1.00 90.00 82 GLU A O 1
ATOM 638 N N . PHE A 1 83 ? 5.469 10.374 3.498 1.00 83.31 83 PHE A N 1
ATOM 639 C CA . PHE A 1 83 ? 6.464 9.856 4.421 1.00 83.31 83 PHE A CA 1
ATOM 640 C C . PHE A 1 83 ? 6.135 10.256 5.858 1.00 83.31 83 PHE A C 1
ATOM 642 O O . PHE A 1 83 ? 5.983 11.427 6.204 1.00 83.31 83 PHE A O 1
ATOM 649 N N . GLY A 1 84 ? 6.101 9.252 6.721 1.00 82.75 84 GLY A N 1
ATOM 650 C CA . GLY A 1 84 ? 5.809 9.409 8.133 1.00 82.75 84 GLY A CA 1
ATOM 651 C C . GLY A 1 84 ? 6.010 8.110 8.907 1.00 82.75 84 GLY A C 1
ATOM 652 O O . GLY A 1 84 ? 6.165 7.044 8.302 1.00 82.75 84 GLY A O 1
ATOM 653 N N . PRO A 1 85 ? 5.968 8.163 10.246 1.00 78.88 85 PRO A N 1
ATOM 654 C CA . PRO A 1 85 ? 6.273 7.018 11.107 1.00 78.88 85 PRO A CA 1
ATOM 655 C C . PRO A 1 85 ? 5.387 5.792 10.826 1.00 78.88 85 PRO A C 1
ATOM 657 O O . PRO A 1 85 ? 5.844 4.658 10.941 1.00 78.88 85 PRO A O 1
ATOM 660 N N . THR A 1 86 ? 4.143 6.012 10.398 1.00 86.06 86 THR A N 1
ATOM 661 C CA . THR A 1 86 ? 3.173 4.948 10.097 1.00 86.06 86 THR A CA 1
ATOM 662 C C . THR A 1 86 ? 3.289 4.422 8.663 1.00 86.06 86 THR A C 1
ATOM 664 O O . THR A 1 86 ? 3.001 3.252 8.409 1.00 86.06 86 THR A O 1
ATOM 667 N N . SER A 1 87 ? 3.739 5.262 7.725 1.00 89.19 87 SER A N 1
ATOM 668 C CA . SER A 1 87 ? 3.791 4.934 6.293 1.00 89.19 87 SER A CA 1
ATOM 669 C C . SER A 1 87 ? 4.686 3.725 6.009 1.00 89.19 87 SER A C 1
ATOM 671 O O . SER A 1 87 ? 4.288 2.832 5.266 1.00 89.19 87 SER A O 1
ATOM 673 N N . GLU A 1 88 ? 5.846 3.636 6.673 1.00 90.19 88 GLU A N 1
ATOM 674 C CA . GLU A 1 88 ? 6.773 2.511 6.521 1.00 90.19 88 GLU A CA 1
ATOM 675 C C . GLU A 1 88 ? 6.113 1.193 6.937 1.00 90.19 88 GLU A C 1
ATOM 677 O O . GLU A 1 88 ? 6.185 0.210 6.206 1.00 90.19 88 GLU A O 1
ATOM 682 N N . ALA A 1 89 ? 5.414 1.180 8.074 1.00 89.81 89 ALA A N 1
ATOM 683 C CA . ALA A 1 89 ? 4.759 -0.019 8.586 1.00 89.81 89 ALA A CA 1
ATOM 684 C C . ALA A 1 89 ? 3.596 -0.481 7.691 1.00 89.81 89 ALA A C 1
ATOM 686 O O . ALA A 1 89 ? 3.431 -1.681 7.472 1.00 89.81 89 ALA A O 1
ATOM 687 N N . VAL A 1 90 ? 2.809 0.459 7.157 1.00 91.38 90 VAL A N 1
ATOM 688 C CA . VAL A 1 90 ? 1.709 0.158 6.227 1.00 91.38 90 VAL A CA 1
ATOM 689 C C . VAL A 1 90 ? 2.258 -0.416 4.925 1.00 91.38 90 VAL A C 1
ATOM 691 O O . VAL A 1 90 ? 1.867 -1.509 4.512 1.00 91.38 90 VAL A O 1
ATOM 694 N N . ILE A 1 91 ? 3.197 0.293 4.300 1.00 91.94 91 ILE A N 1
ATOM 695 C CA . ILE A 1 91 ? 3.802 -0.109 3.030 1.00 91.94 91 ILE A CA 1
ATOM 696 C C . ILE A 1 91 ? 4.536 -1.447 3.176 1.00 91.94 91 ILE A C 1
ATOM 698 O O . ILE A 1 91 ? 4.377 -2.323 2.325 1.00 91.94 91 ILE A O 1
ATOM 702 N N . ALA A 1 92 ? 5.259 -1.661 4.279 1.00 90.56 92 ALA A N 1
ATOM 703 C CA . ALA A 1 92 ? 5.924 -2.928 4.557 1.00 90.56 92 ALA A CA 1
ATOM 704 C C . ALA A 1 92 ? 4.934 -4.089 4.731 1.00 90.56 92 ALA A C 1
ATOM 706 O O . ALA A 1 92 ? 5.179 -5.177 4.215 1.00 90.56 92 ALA A O 1
ATOM 707 N N . ALA A 1 93 ? 3.799 -3.872 5.405 1.00 89.00 93 ALA A N 1
ATOM 708 C CA . ALA A 1 93 ? 2.765 -4.898 5.549 1.00 89.00 93 ALA A CA 1
ATOM 709 C C . ALA A 1 93 ? 2.137 -5.276 4.195 1.00 89.00 93 ALA A C 1
ATOM 711 O O . ALA A 1 93 ? 1.890 -6.454 3.926 1.00 89.00 93 ALA A O 1
ATOM 712 N N . LEU A 1 94 ? 1.911 -4.288 3.324 1.00 89.56 94 LEU A N 1
ATOM 713 C CA . LEU A 1 94 ? 1.357 -4.505 1.986 1.00 89.56 94 LEU A CA 1
ATOM 714 C C . LEU A 1 94 ? 2.349 -5.228 1.066 1.00 89.56 94 LEU A C 1
ATOM 716 O O . LEU A 1 94 ? 1.977 -6.221 0.434 1.00 89.56 94 LEU A O 1
ATOM 720 N N . ALA A 1 95 ? 3.602 -4.770 1.028 1.00 88.69 95 ALA A N 1
ATOM 721 C CA . ALA A 1 95 ? 4.657 -5.345 0.198 1.00 88.69 95 ALA A CA 1
ATOM 722 C C . ALA A 1 95 ? 5.125 -6.719 0.687 1.00 88.69 95 ALA A C 1
ATOM 724 O O . ALA A 1 95 ? 5.268 -7.634 -0.123 1.00 88.69 95 ALA A O 1
ATOM 725 N N . GLY A 1 96 ? 5.297 -6.906 1.999 1.00 85.31 96 GLY A N 1
ATOM 726 C CA . GLY A 1 96 ? 5.738 -8.176 2.580 1.00 85.31 96 GLY A CA 1
ATOM 727 C C . GLY A 1 96 ? 4.787 -9.321 2.245 1.00 85.31 96 GLY A C 1
ATOM 728 O O . GLY A 1 96 ? 5.223 -10.384 1.818 1.00 85.31 96 GLY A O 1
ATOM 729 N N . GLY A 1 97 ? 3.474 -9.082 2.291 1.00 81.12 97 GLY A N 1
ATOM 730 C CA . GLY A 1 97 ? 2.484 -10.094 1.918 1.00 81.12 97 GLY A CA 1
ATOM 731 C C . GLY A 1 97 ? 2.427 -10.434 0.421 1.00 81.12 97 GLY A C 1
ATOM 732 O O . GLY A 1 97 ? 1.585 -11.243 0.026 1.00 81.12 97 GLY A O 1
ATOM 733 N N . ALA A 1 98 ? 3.208 -9.776 -0.438 1.00 79.88 98 ALA A N 1
ATOM 734 C CA . ALA A 1 98 ? 3.151 -9.915 -1.896 1.00 79.88 98 ALA A CA 1
ATOM 735 C C . ALA A 1 98 ? 4.523 -10.176 -2.548 1.00 79.88 98 ALA A C 1
ATOM 737 O O . ALA A 1 98 ? 4.616 -10.089 -3.769 1.00 79.88 98 ALA A O 1
ATOM 738 N N . ASP A 1 99 ? 5.571 -10.477 -1.764 1.00 84.38 99 ASP A N 1
ATOM 739 C CA . ASP A 1 99 ? 6.971 -10.528 -2.247 1.00 84.38 99 ASP A CA 1
ATOM 740 C C . ASP A 1 99 ? 7.358 -9.240 -3.007 1.00 84.38 99 ASP A C 1
ATOM 742 O O . ASP A 1 99 ? 8.004 -9.253 -4.057 1.00 84.38 99 ASP A O 1
ATOM 746 N N . GLY A 1 100 ? 6.856 -8.115 -2.491 1.00 87.38 100 GLY A N 1
ATOM 747 C CA . GLY A 1 100 ? 7.004 -6.790 -3.065 1.00 87.38 100 GLY A CA 1
ATOM 748 C C . GLY A 1 100 ? 8.313 -6.110 -2.699 1.00 87.38 100 GLY A C 1
ATOM 749 O O . GLY A 1 100 ? 9.089 -6.548 -1.849 1.00 87.38 100 GLY A O 1
ATOM 750 N N . TRP A 1 101 ? 8.534 -4.975 -3.340 1.00 90.06 101 TRP A N 1
ATOM 751 C CA . TRP A 1 101 ? 9.630 -4.067 -3.045 1.00 90.06 101 TRP A CA 1
ATOM 752 C C . TRP A 1 101 ? 9.092 -2.872 -2.276 1.00 90.06 101 TRP A C 1
ATOM 754 O O . TRP A 1 101 ? 7.976 -2.433 -2.538 1.00 90.06 101 TRP A O 1
ATOM 764 N N . MET A 1 102 ? 9.886 -2.324 -1.363 1.00 91.19 102 MET A N 1
ATOM 765 C CA . MET A 1 102 ? 9.600 -1.045 -0.718 1.00 91.19 102 MET A CA 1
ATOM 766 C C . MET A 1 102 ? 10.811 -0.125 -0.770 1.00 91.19 102 MET A C 1
ATOM 768 O O . MET A 1 102 ? 11.949 -0.590 -0.787 1.00 91.19 102 MET A O 1
ATOM 772 N N . ARG A 1 103 ? 10.570 1.176 -0.690 1.00 90.19 103 ARG A N 1
ATOM 773 C CA . ARG A 1 103 ? 11.580 2.166 -0.318 1.00 90.19 103 ARG A CA 1
ATOM 774 C C . ARG A 1 103 ? 10.991 3.120 0.706 1.00 90.19 103 ARG A C 1
ATOM 776 O O . ARG A 1 103 ? 9.803 3.438 0.657 1.00 90.19 103 ARG A O 1
ATOM 783 N N . LYS A 1 104 ? 11.824 3.549 1.653 1.00 88.25 104 LYS A N 1
ATOM 784 C CA . LYS A 1 104 ? 11.395 4.425 2.752 1.00 88.25 104 LYS A CA 1
ATOM 785 C C . LYS A 1 104 ? 11.064 5.824 2.265 1.00 88.25 104 LYS A C 1
ATOM 787 O O . LYS A 1 104 ? 10.134 6.434 2.760 1.00 88.25 104 LYS A O 1
ATOM 792 N N . HIS A 1 105 ? 11.823 6.308 1.294 1.00 86.81 105 HIS A N 1
ATOM 793 C CA . HIS A 1 105 ? 11.484 7.485 0.522 1.00 86.81 105 HIS A CA 1
ATOM 794 C C . HIS A 1 105 ? 12.091 7.382 -0.882 1.00 86.81 105 HIS A C 1
ATOM 796 O O . HIS A 1 105 ? 12.877 6.477 -1.164 1.00 86.81 105 HIS A O 1
ATOM 802 N N . ASP A 1 106 ? 11.731 8.310 -1.761 1.00 77.88 106 ASP A N 1
ATOM 803 C CA . ASP A 1 106 ? 12.179 8.396 -3.155 1.00 77.88 106 ASP A CA 1
ATOM 804 C C . ASP A 1 106 ? 13.709 8.380 -3.352 1.00 77.88 106 ASP A C 1
ATOM 806 O O . ASP A 1 106 ? 14.195 7.835 -4.341 1.00 77.88 106 ASP A O 1
ATOM 810 N N . GLY A 1 107 ? 14.466 8.929 -2.402 1.00 82.38 107 GLY A N 1
ATOM 811 C CA . GLY A 1 107 ? 15.937 8.910 -2.385 1.00 82.38 107 GLY A CA 1
ATOM 812 C C . GLY A 1 107 ? 16.627 7.644 -1.838 1.00 82.38 107 GLY A C 1
ATOM 813 O O . GLY A 1 107 ? 17.856 7.596 -1.849 1.00 82.38 107 GLY A O 1
ATOM 814 N N . GLU A 1 108 ? 15.894 6.647 -1.334 1.00 87.31 108 GLU A N 1
ATOM 815 C CA . GLU A 1 108 ? 16.458 5.404 -0.769 1.00 87.31 108 GLU A CA 1
ATOM 816 C C . GLU A 1 108 ? 16.404 4.232 -1.768 1.00 87.31 108 GLU A C 1
ATOM 818 O O . GLU A 1 108 ? 15.519 4.192 -2.630 1.00 87.31 108 GLU A O 1
ATOM 823 N N . PRO A 1 109 ? 17.320 3.245 -1.659 1.00 88.12 109 PRO A N 1
ATOM 824 C CA . PRO A 1 109 ? 17.293 2.062 -2.511 1.00 88.12 109 PRO A CA 1
ATOM 825 C C . PRO A 1 109 ? 16.060 1.190 -2.245 1.00 88.12 109 PRO A C 1
ATOM 827 O O . PRO A 1 109 ? 15.540 1.121 -1.129 1.00 88.12 109 PRO A O 1
ATOM 830 N N . TRP A 1 110 ? 15.640 0.451 -3.271 1.00 88.25 110 TRP A N 1
ATOM 831 C CA . TRP A 1 110 ? 14.592 -0.555 -3.143 1.00 88.25 110 TRP A CA 1
ATOM 832 C C . TRP A 1 110 ? 15.049 -1.737 -2.286 1.00 88.25 110 TRP A C 1
ATOM 834 O O . TRP A 1 110 ? 16.099 -2.343 -2.510 1.00 88.25 110 TRP A O 1
ATOM 844 N N . LEU A 1 111 ? 14.208 -2.109 -1.329 1.00 90.62 111 LEU A N 1
ATOM 845 C CA . LEU A 1 111 ? 14.374 -3.262 -0.461 1.00 90.62 111 LEU A CA 1
ATOM 846 C C . LEU A 1 111 ? 13.308 -4.295 -0.803 1.00 90.62 111 LEU A C 1
ATOM 848 O O . LEU A 1 111 ? 12.111 -4.012 -0.742 1.00 90.62 111 LEU A O 1
ATOM 852 N N . ARG A 1 112 ? 13.739 -5.510 -1.147 1.00 88.19 112 ARG A N 1
ATOM 853 C CA . ARG A 1 112 ? 12.814 -6.623 -1.355 1.00 88.19 112 ARG A CA 1
ATOM 854 C C . ARG A 1 112 ? 12.326 -7.142 -0.014 1.00 88.19 112 ARG A C 1
ATOM 856 O O . ARG A 1 112 ? 13.136 -7.559 0.816 1.00 88.19 112 ARG A O 1
ATOM 863 N N . LEU A 1 113 ? 11.016 -7.163 0.167 1.00 84.88 113 LEU A N 1
ATOM 864 C CA . LEU A 1 113 ? 10.380 -7.762 1.326 1.00 84.88 113 LEU A CA 1
ATOM 865 C C . LEU A 1 113 ? 9.930 -9.167 0.964 1.00 84.88 113 LEU A C 1
ATOM 867 O O . LEU A 1 113 ? 9.248 -9.370 -0.033 1.00 84.88 113 LEU A O 1
ATOM 871 N N . ARG A 1 114 ? 10.332 -10.138 1.779 1.00 73.25 114 ARG A N 1
ATOM 872 C CA . ARG A 1 114 ? 9.860 -11.517 1.658 1.00 73.25 114 ARG A CA 1
ATOM 873 C C . ARG A 1 114 ? 8.715 -11.736 2.654 1.00 73.25 114 ARG A C 1
ATOM 875 O O . ARG A 1 114 ? 8.791 -11.155 3.740 1.00 73.25 114 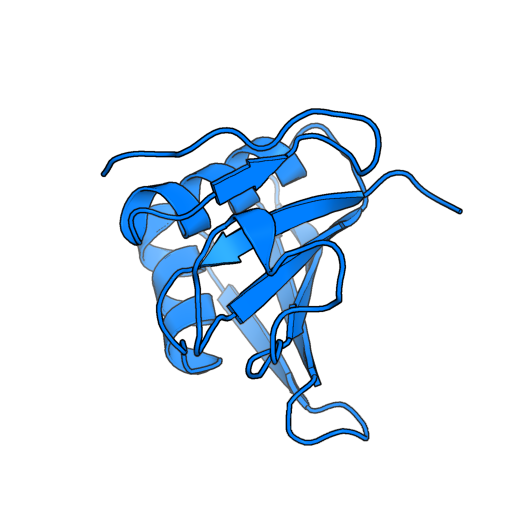ARG A O 1
ATOM 882 N N . PRO A 1 115 ? 7.690 -12.525 2.291 1.00 64.00 115 PRO A N 1
ATOM 883 C CA . PRO A 1 115 ? 6.620 -12.915 3.206 1.00 64.00 115 PRO A CA 1
ATOM 884 C C . PRO A 1 115 ? 7.126 -13.721 4.407 1.00 64.00 115 PRO A C 1
ATOM 886 O O . PRO A 1 115 ? 8.195 -14.369 4.293 1.00 64.00 115 PRO A O 1
#

Sequence (115 aa):
MGLETQAVLPTHLSVQDICSRLRTGYGVADATARATRTSDYWIVDFEDRDGEPRVLDAFLNSYASEDYQELGAAESTLLSMEFGPTSEAVIAALAGGADGWMRKHDGEPWLRLRP

Organism: NCBI:txid1715348